Protein AF-A0A952I4T7-F1 (afdb_monomer)

Solvent-accessible surface area (backbone atoms only — not comparable to full-atom values): 3854 Å² total; per-residue (Å²): 91,66,37,75,90,21,48,81,57,85,52,71,44,74,46,67,24,40,18,26,68,71,49,75,43,78,81,47,68,73,58,67,65,69,62,46,67,80,58,72,33,24,27,45,48,75,44,73,46,72,67,30,48,50,51,12,56,80,48,75,34,43,41,33,37,34,36,37,34,34,32,44

pLDDT: mean 95.03, std 4.56, range [76.69, 98.56]

Secondary structure (DSSP, 8-state):
-EETT---S--EEEEEEEEEGGGTEEEE---HHHHHTT-SSEEEEEE--HHHHHHHHHTTTSB--EEEEEE-

Mean predicted aligned error: 3.01 Å

Foldseek 3Di:
DKADVAAPDADKDKDKWKAFPLRPRTPGGDDLCVVCVPDRTKDKDKAADPVQVVVCVVVVSRIRMIMIMIHD

Sequence (72 aa):
SKVGTGAQGVNKTTKWNHYVIGGLAPVGVSDSREMAGGAENYEVRTRQTFVNGLVSAITFGLYTPTTTTVTK

Radius of gyrat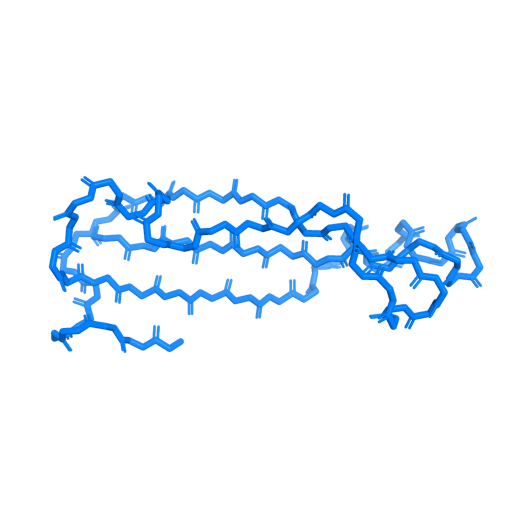ion: 13.5 Å; Cα contacts (8 Å, |Δi|>4): 159; chains: 1; bounding box: 32×18×35 Å

Structure (mmCIF, N/CA/C/O backbone):
data_AF-A0A952I4T7-F1
#
_entry.id   AF-A0A952I4T7-F1
#
loop_
_atom_site.group_PDB
_atom_site.id
_atom_site.type_symbol
_atom_site.label_atom_id
_atom_site.label_alt_id
_atom_site.label_comp_id
_atom_site.label_asym_id
_atom_site.label_entity_id
_atom_site.label_seq_id
_atom_site.pdbx_PDB_ins_code
_atom_site.Cartn_x
_atom_site.Cartn_y
_atom_site.Cartn_z
_atom_site.occupancy
_atom_site.B_iso_or_equiv
_atom_site.auth_seq_id
_atom_site.auth_comp_id
_atom_site.auth_asym_id
_atom_site.auth_atom_id
_atom_site.pdbx_PDB_model_num
ATOM 1 N N . SER A 1 1 ? -12.073 6.328 3.642 1.00 82.38 1 SER A N 1
ATOM 2 C CA . SER A 1 1 ? -13.506 6.008 3.773 1.00 82.38 1 SER A CA 1
ATOM 3 C C . SER A 1 1 ? -13.780 5.464 5.156 1.00 82.38 1 SER A C 1
ATOM 5 O O . SER A 1 1 ? -12.964 4.696 5.653 1.00 82.38 1 SER A O 1
ATOM 7 N N . LYS A 1 2 ? -14.885 5.875 5.781 1.00 88.88 2 LYS A N 1
ATOM 8 C CA . LYS A 1 2 ? -15.304 5.397 7.107 1.00 88.88 2 LYS A CA 1
ATOM 9 C C . LYS A 1 2 ? -16.296 4.238 6.952 1.00 88.88 2 LYS A C 1
ATOM 11 O O . LYS A 1 2 ? -17.109 4.274 6.031 1.00 88.88 2 LYS A O 1
ATOM 16 N N . VAL A 1 3 ? -16.209 3.241 7.827 1.00 90.06 3 VAL A N 1
ATOM 17 C CA . VAL A 1 3 ? -17.149 2.117 7.964 1.00 90.06 3 VAL A CA 1
ATOM 18 C C . VAL A 1 3 ? -17.735 2.166 9.376 1.00 90.06 3 VAL A C 1
ATOM 20 O O . VAL A 1 3 ? -17.003 2.446 10.329 1.00 90.06 3 VAL A O 1
ATOM 23 N N . GLY A 1 4 ? -19.051 1.976 9.504 1.00 89.06 4 GLY A N 1
ATOM 24 C CA . GLY A 1 4 ? -19.769 2.267 10.746 1.00 89.06 4 GLY A CA 1
ATOM 25 C C . GLY A 1 4 ? -19.664 3.753 11.100 1.00 89.06 4 GLY A C 1
ATOM 26 O O . GLY A 1 4 ? -19.743 4.619 10.224 1.00 89.06 4 GLY A O 1
ATOM 27 N N . THR A 1 5 ? -19.404 4.066 12.367 1.00 90.50 5 THR A N 1
ATOM 28 C CA . THR A 1 5 ? -19.130 5.445 12.807 1.00 90.50 5 THR A CA 1
ATOM 29 C C . THR A 1 5 ? -17.716 5.934 12.447 1.00 90.50 5 THR A C 1
ATOM 31 O O . THR A 1 5 ? -17.364 7.076 12.745 1.00 90.50 5 THR A O 1
ATOM 34 N N . GLY A 1 6 ? -16.897 5.104 11.786 1.00 82.38 6 GLY A N 1
ATOM 35 C CA . GLY A 1 6 ? -15.469 5.350 11.555 1.00 82.38 6 GLY A CA 1
ATOM 36 C C . GLY A 1 6 ? -14.598 4.926 12.741 1.00 82.38 6 GLY A C 1
ATOM 37 O O . GLY A 1 6 ? -15.123 4.522 13.771 1.00 82.38 6 GLY A O 1
ATOM 38 N N . ALA A 1 7 ? -13.271 4.992 12.584 1.00 86.38 7 ALA A N 1
ATOM 39 C CA . ALA A 1 7 ? -12.311 4.554 13.604 1.00 86.38 7 ALA A CA 1
ATOM 40 C C . ALA A 1 7 ? -12.560 5.221 14.967 1.00 86.38 7 ALA A C 1
ATOM 42 O O . ALA A 1 7 ? -12.750 6.439 15.025 1.00 86.38 7 ALA A O 1
ATOM 43 N N . GLN A 1 8 ? -12.525 4.436 16.044 1.00 83.25 8 GLN A N 1
ATOM 44 C CA . GLN A 1 8 ? -12.706 4.926 17.418 1.00 83.25 8 GLN A CA 1
ATOM 45 C C . GLN A 1 8 ? -11.475 4.684 18.305 1.00 83.25 8 GLN A C 1
ATOM 47 O O . GLN A 1 8 ? -11.328 5.314 19.351 1.00 83.25 8 GLN A O 1
ATOM 52 N N . GLY A 1 9 ? -10.572 3.807 17.881 1.00 76.69 9 GLY A N 1
ATOM 53 C CA . GLY A 1 9 ? -9.283 3.531 18.491 1.00 76.69 9 GLY A CA 1
ATOM 54 C C . GLY A 1 9 ? -8.096 4.040 17.666 1.00 76.69 9 GLY A C 1
ATOM 55 O O . GLY A 1 9 ? -8.213 4.791 16.695 1.00 76.69 9 GLY A O 1
ATOM 56 N N . VAL A 1 10 ? -6.900 3.640 18.108 1.00 83.69 10 VAL A N 1
ATOM 57 C CA . VAL A 1 10 ? -5.604 4.049 17.534 1.00 83.69 10 VAL A CA 1
ATOM 5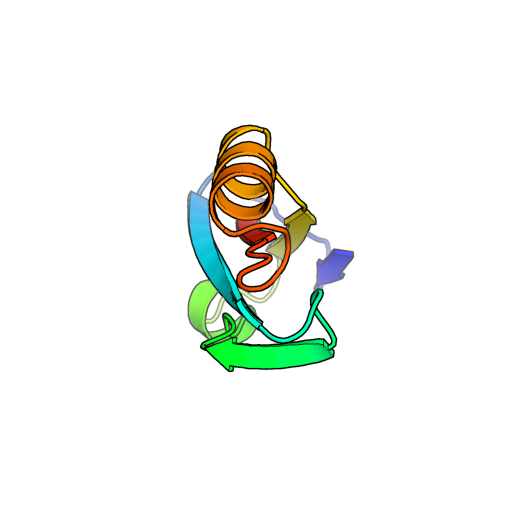8 C C . VAL A 1 10 ? -4.873 2.907 16.827 1.00 83.69 10 VAL A C 1
ATOM 60 O O . VAL A 1 10 ? -3.743 3.095 16.367 1.00 83.69 10 VAL A O 1
ATOM 63 N N . ASN A 1 11 ? -5.478 1.718 16.738 1.00 93.38 11 ASN A N 1
ATOM 64 C CA . ASN A 1 11 ? -4.808 0.552 16.171 1.00 93.38 11 ASN A CA 1
ATOM 65 C C . ASN A 1 11 ? -4.771 0.674 14.643 1.00 93.38 11 ASN A C 1
ATOM 67 O O . ASN A 1 11 ? -5.807 0.851 14.002 1.00 93.38 11 ASN A O 1
ATOM 71 N N . LYS A 1 12 ? -3.567 0.595 14.067 1.00 95.50 12 LYS A N 1
ATOM 72 C CA . LYS A 1 12 ? -3.326 0.777 12.636 1.00 95.50 12 LYS A CA 1
ATOM 73 C C . LYS A 1 12 ? -2.685 -0.459 12.035 1.00 95.50 12 LYS A C 1
ATOM 75 O O . LYS A 1 12 ? -1.578 -0.830 12.409 1.00 95.50 12 LYS A O 1
ATOM 80 N N . THR A 1 13 ? -3.333 -1.015 11.021 1.00 97.06 13 THR A N 1
ATOM 81 C CA . THR A 1 13 ? -2.753 -2.055 10.165 1.00 97.06 13 THR A CA 1
ATOM 82 C C . THR A 1 13 ? -2.511 -1.468 8.786 1.00 97.06 13 THR A C 1
ATOM 84 O O . THR A 1 13 ? -3.406 -0.854 8.211 1.00 97.06 13 THR A O 1
ATOM 87 N N . THR A 1 14 ? -1.303 -1.628 8.248 1.00 97.69 14 THR A N 1
ATOM 88 C 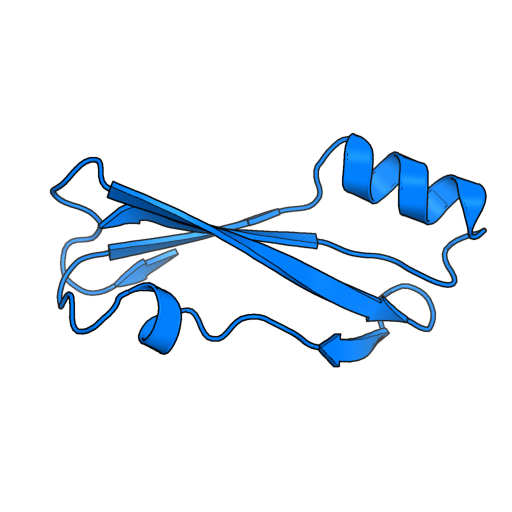CA . THR A 1 14 ? -0.924 -1.085 6.938 1.00 97.69 14 THR A CA 1
ATOM 89 C C . THR A 1 14 ? -0.406 -2.198 6.039 1.00 97.69 14 THR A C 1
ATOM 91 O O . THR A 1 14 ? 0.467 -2.956 6.451 1.00 97.69 14 THR A O 1
ATOM 94 N N . LYS A 1 15 ? -0.934 -2.289 4.817 1.00 98.38 15 LYS A N 1
ATOM 95 C CA . LYS A 1 15 ? -0.507 -3.241 3.785 1.00 98.38 15 LYS A CA 1
ATOM 96 C C . LYS A 1 15 ? -0.237 -2.503 2.470 1.00 98.38 15 LYS A C 1
ATOM 98 O O . LYS A 1 15 ? -0.838 -1.463 2.192 1.00 98.38 15 LYS A O 1
ATOM 103 N N . TRP A 1 16 ? 0.682 -3.037 1.673 1.00 98.44 16 TRP A N 1
ATOM 104 C CA . TRP A 1 16 ? 0.892 -2.589 0.297 1.00 98.44 16 TRP A CA 1
ATOM 105 C C . TRP A 1 16 ? -0.127 -3.262 -0.622 1.00 98.44 16 TRP A C 1
ATOM 107 O 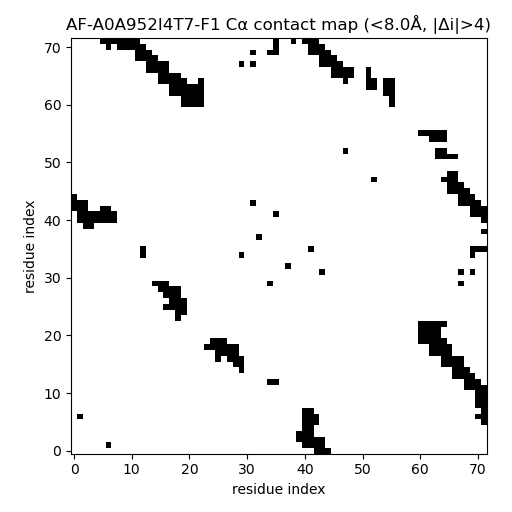O . TRP A 1 16 ? -0.531 -4.397 -0.386 1.00 98.44 16 TRP A O 1
ATOM 117 N N . ASN A 1 17 ? -0.527 -2.551 -1.670 1.00 98.38 17 ASN A N 1
ATOM 118 C CA . ASN A 1 17 ? -1.310 -3.083 -2.773 1.00 98.38 17 ASN A CA 1
ATOM 119 C C . ASN A 1 17 ? -0.444 -3.055 -4.024 1.00 98.38 17 ASN A C 1
ATOM 121 O O . ASN A 1 17 ? 0.122 -2.014 -4.367 1.00 98.38 17 ASN A O 1
ATOM 125 N N . HIS A 1 18 ? -0.374 -4.185 -4.704 1.00 98.00 18 HIS A N 1
ATOM 126 C CA . HIS A 1 18 ? 0.488 -4.422 -5.841 1.00 98.00 18 HIS A CA 1
ATOM 127 C C . HIS A 1 18 ? -0.328 -4.335 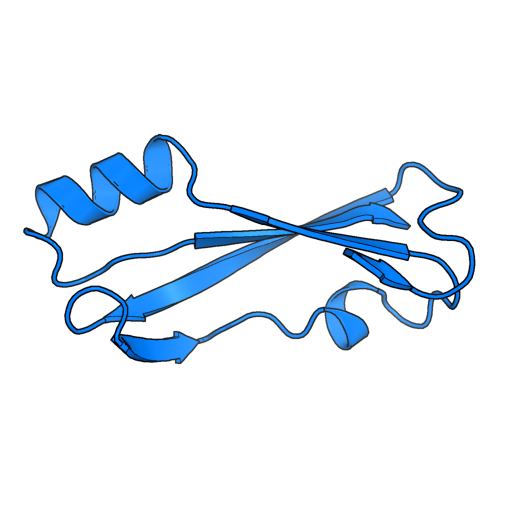-7.127 1.00 98.00 18 HIS A C 1
ATOM 129 O O . HIS A 1 18 ? -1.231 -5.142 -7.362 1.00 98.00 18 HIS A O 1
ATOM 135 N N . TYR A 1 19 ? 0.023 -3.355 -7.952 1.00 97.94 19 TYR A N 1
ATOM 136 C CA . TYR A 1 19 ? -0.531 -3.177 -9.284 1.00 97.94 19 TYR A CA 1
ATOM 137 C C . TYR A 1 19 ? 0.591 -3.162 -10.310 1.00 97.94 19 TYR A C 1
ATOM 139 O O . TYR A 1 19 ? 1.685 -2.662 -10.041 1.00 97.94 19 TYR A O 1
ATOM 147 N N . VAL A 1 20 ? 0.298 -3.701 -11.485 1.00 97.31 20 VAL A N 1
ATOM 148 C CA . VAL A 1 20 ? 1.181 -3.686 -12.649 1.00 97.31 20 VAL A CA 1
ATOM 149 C C . VAL A 1 20 ? 0.481 -3.048 -13.848 1.00 97.31 20 VAL A C 1
ATOM 151 O O . VAL A 1 20 ? -0.695 -2.683 -13.760 1.00 97.31 20 VAL A O 1
ATOM 154 N N . ILE A 1 21 ? 1.202 -2.879 -14.961 1.00 96.19 21 ILE A N 1
ATOM 155 C CA . ILE A 1 21 ? 0.689 -2.251 -16.195 1.00 96.19 21 ILE A CA 1
ATOM 156 C C . ILE A 1 21 ? 0.165 -0.842 -15.878 1.00 96.19 21 ILE A C 1
ATOM 158 O O . ILE A 1 21 ? -1.026 -0.557 -15.992 1.00 96.19 21 ILE A O 1
ATOM 162 N N . GLY A 1 22 ? 1.034 0.032 -15.360 1.00 92.19 22 GLY A N 1
ATOM 163 C CA . GLY A 1 22 ? 0.653 1.416 -15.063 1.00 92.19 22 GLY A CA 1
ATOM 164 C C . GLY A 1 22 ? -0.432 1.569 -13.990 1.00 92.19 22 GLY A C 1
ATOM 165 O O . GLY A 1 22 ? -0.998 2.647 -13.857 1.00 92.19 22 GLY A O 1
ATOM 166 N N . GLY A 1 23 ? -0.734 0.522 -13.216 1.00 94.06 23 GLY A N 1
ATOM 167 C CA . GLY A 1 23 ? -1.771 0.540 -12.175 1.00 94.06 23 GLY A CA 1
ATOM 168 C C . GLY A 1 23 ? -3.059 -0.184 -12.548 1.00 94.06 23 GLY A C 1
ATOM 169 O O . GLY A 1 23 ? -3.957 -0.264 -11.716 1.00 94.06 23 GLY A O 1
ATOM 170 N N . LEU A 1 24 ? -3.162 -0.713 -13.769 1.00 95.50 24 LEU A N 1
ATOM 171 C CA . LEU A 1 24 ? -4.407 -1.278 -14.292 1.00 95.50 24 LEU A CA 1
ATOM 172 C C . LEU A 1 24 ? -4.671 -2.711 -13.819 1.00 95.50 24 LEU A C 1
A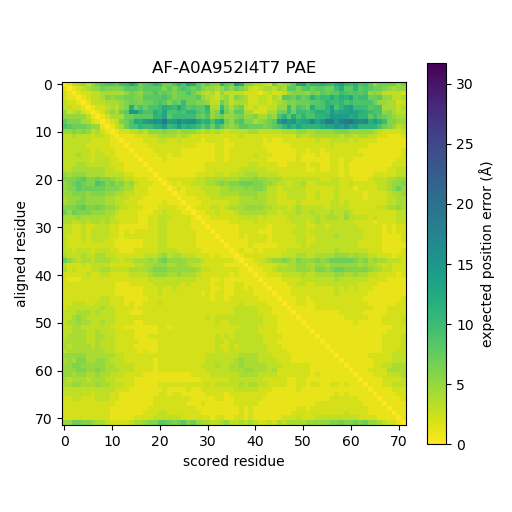TOM 174 O O . LEU A 1 24 ? -5.827 -3.093 -13.657 1.00 95.50 24 LEU A O 1
ATOM 178 N N . ALA A 1 25 ? -3.621 -3.504 -13.596 1.00 97.00 25 ALA A N 1
ATOM 179 C CA . ALA A 1 25 ? -3.756 -4.916 -13.254 1.00 97.00 25 ALA A CA 1
ATOM 180 C C . ALA A 1 25 ? -3.379 -5.169 -11.783 1.00 97.00 25 ALA A C 1
ATOM 182 O O . ALA A 1 25 ? -2.202 -5.052 -11.431 1.00 97.00 25 ALA A O 1
ATOM 183 N N . PRO A 1 26 ? -4.339 -5.520 -10.907 1.00 96.88 26 PRO A N 1
ATOM 184 C CA . PRO A 1 26 ? -4.038 -5.914 -9.536 1.00 96.88 26 PRO A CA 1
ATOM 185 C C . PRO A 1 26 ? -3.430 -7.320 -9.506 1.00 96.88 26 PRO A C 1
ATOM 187 O O . PRO A 1 26 ? -3.975 -8.250 -10.095 1.00 96.88 26 PRO A O 1
ATOM 190 N N . VAL A 1 27 ? -2.326 -7.490 -8.780 1.00 96.94 27 VAL A N 1
ATOM 191 C CA . VAL A 1 27 ? -1.665 -8.802 -8.585 1.00 96.94 27 VAL A CA 1
ATOM 192 C C . VAL A 1 27 ? -1.557 -9.207 -7.114 1.00 96.94 27 VAL A C 1
ATOM 194 O O . VAL A 1 27 ? -1.076 -10.286 -6.789 1.00 96.94 27 VAL A O 1
ATOM 197 N N . GLY A 1 28 ? -2.032 -8.349 -6.213 1.00 96.38 28 GLY A N 1
ATOM 198 C CA . GLY A 1 28 ? -2.115 -8.618 -4.784 1.00 96.38 28 GLY A CA 1
ATOM 199 C C . GLY A 1 28 ? -2.536 -7.355 -4.057 1.00 96.38 28 GLY A C 1
ATOM 200 O O . GLY A 1 28 ? -1.734 -6.445 -3.877 1.00 96.38 28 GLY A O 1
ATOM 201 N N . VAL A 1 29 ? -3.804 -7.263 -3.676 1.00 96.62 29 VAL A N 1
ATOM 202 C CA . VAL A 1 29 ? -4.355 -6.079 -3.010 1.00 96.62 29 VAL A CA 1
ATOM 203 C C . VAL A 1 29 ? -4.921 -6.470 -1.658 1.00 96.62 29 VAL A C 1
ATOM 205 O O . VAL A 1 29 ? -5.334 -7.606 -1.442 1.00 96.62 29 VAL A O 1
ATOM 208 N N . SER A 1 30 ? -4.894 -5.531 -0.727 1.00 96.69 30 SER A N 1
ATOM 209 C CA . SER A 1 30 ? -5.357 -5.767 0.630 1.00 96.69 30 SER A CA 1
ATOM 210 C C . SER A 1 30 ? -6.880 -5.881 0.720 1.00 96.69 30 SER A C 1
ATOM 212 O O . SER A 1 30 ? -7.614 -5.114 0.095 1.00 96.69 30 SER A O 1
ATOM 214 N N . ASP A 1 31 ? -7.352 -6.801 1.564 1.00 96.94 31 ASP A N 1
ATOM 215 C CA . ASP A 1 31 ? -8.737 -6.824 2.028 1.00 96.94 31 ASP A CA 1
ATOM 216 C C . ASP A 1 31 ? -8.852 -6.004 3.321 1.00 96.94 31 ASP A C 1
ATOM 218 O O . ASP A 1 31 ? -8.319 -6.358 4.376 1.00 96.94 31 ASP A O 1
ATOM 222 N N . SER A 1 32 ? -9.555 -4.875 3.238 1.00 95.12 32 SER A N 1
ATOM 223 C CA . SER A 1 32 ? -9.733 -3.977 4.382 1.00 95.12 32 SER A CA 1
ATOM 224 C C . SER A 1 32 ? -10.608 -4.562 5.496 1.00 95.12 32 SER A C 1
ATOM 226 O O . SER A 1 32 ? -10.428 -4.173 6.650 1.00 95.12 32 SER A O 1
ATOM 228 N N . ARG A 1 33 ? -11.501 -5.517 5.198 1.00 94.44 33 ARG A N 1
ATOM 229 C CA . ARG A 1 33 ? -12.318 -6.211 6.209 1.00 94.44 33 ARG A CA 1
ATOM 230 C C . ARG A 1 33 ? -11.480 -7.208 6.994 1.00 94.44 33 ARG A C 1
ATOM 232 O O . ARG A 1 33 ? -11.556 -7.236 8.220 1.00 94.44 33 ARG A O 1
ATOM 239 N N . GLU A 1 34 ? -10.636 -7.966 6.297 1.00 96.50 34 GLU A N 1
ATOM 240 C CA . GLU A 1 34 ? -9.662 -8.857 6.935 1.00 96.50 34 GLU A CA 1
ATOM 241 C C . GLU A 1 34 ? -8.710 -8.048 7.831 1.00 96.50 34 GLU A C 1
ATOM 243 O O . GLU A 1 34 ? -8.512 -8.382 8.998 1.00 96.50 34 GLU A O 1
ATOM 248 N N . MET A 1 35 ? -8.199 -6.915 7.333 1.00 95.62 35 MET A N 1
ATOM 249 C CA . MET A 1 35 ? -7.352 -6.003 8.113 1.00 95.62 35 MET A CA 1
ATOM 250 C C . MET A 1 35 ? -8.064 -5.377 9.322 1.00 95.62 35 MET A C 1
ATOM 252 O O . MET A 1 35 ? -7.409 -5.069 10.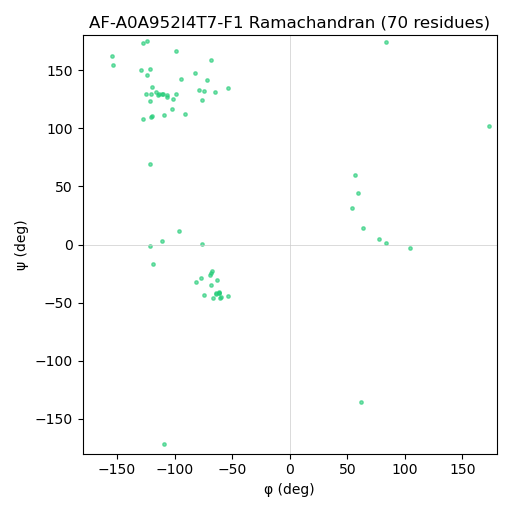319 1.00 95.62 35 MET A O 1
ATOM 256 N N . ALA A 1 36 ? -9.382 -5.166 9.255 1.00 94.50 36 ALA A N 1
ATOM 257 C CA . ALA A 1 36 ? -10.163 -4.677 10.391 1.00 94.50 36 ALA A CA 1
ATOM 258 C C . ALA A 1 36 ? -10.264 -5.731 11.509 1.00 94.50 36 ALA A C 1
ATOM 260 O O . ALA A 1 36 ? -10.375 -5.370 12.686 1.00 94.50 36 ALA A O 1
ATOM 261 N N . GLY A 1 37 ? -10.158 -7.022 11.172 1.00 93.38 37 GLY A N 1
ATOM 262 C CA . GLY A 1 37 ? -10.161 -8.120 12.138 1.00 93.38 37 GLY A CA 1
ATOM 263 C C . GLY A 1 37 ? -11.442 -8.162 12.971 1.00 93.38 37 GLY A C 1
ATOM 264 O O . GLY A 1 37 ? -11.370 -8.268 14.191 1.00 93.38 37 GLY A O 1
ATOM 265 N N . GLY A 1 38 ? -12.597 -7.988 12.321 1.00 91.69 38 GLY A N 1
ATOM 266 C CA . GLY A 1 38 ? -13.915 -8.021 12.965 1.00 91.69 38 GLY A CA 1
ATOM 267 C C . GLY A 1 38 ? -14.373 -6.710 13.615 1.00 91.69 38 GLY A C 1
ATOM 268 O O . GLY A 1 38 ? -15.462 -6.675 14.174 1.00 91.69 38 GLY A O 1
ATOM 269 N N . ALA A 1 39 ? -13.592 -5.626 13.542 1.00 92.75 39 ALA A N 1
ATOM 270 C CA . ALA A 1 39 ? -14.042 -4.323 14.030 1.00 92.75 39 ALA A CA 1
ATOM 271 C C . ALA A 1 39 ? -15.231 -3.794 13.206 1.00 92.75 39 ALA A C 1
ATOM 273 O O . ALA A 1 39 ? -15.165 -3.741 11.979 1.00 92.75 39 ALA A O 1
ATOM 274 N N . GLU A 1 40 ? -16.294 -3.353 13.883 1.00 91.88 40 GLU A N 1
ATOM 275 C CA . GLU A 1 40 ? -17.480 -2.764 13.238 1.00 91.88 40 GLU A CA 1
ATOM 276 C C . GLU A 1 40 ? -17.243 -1.317 12.776 1.00 91.88 40 GLU A C 1
ATOM 278 O O . GLU A 1 40 ? -17.821 -0.860 11.791 1.00 91.88 40 GLU A O 1
ATOM 283 N N . ASN A 1 41 ? -16.353 -0.608 13.475 1.00 93.75 41 ASN A N 1
ATOM 284 C CA . ASN A 1 41 ? -16.076 0.810 13.289 1.00 93.75 41 ASN A CA 1
ATOM 285 C C . ASN A 1 41 ? -14.602 1.006 12.923 1.00 93.75 41 ASN A C 1
ATOM 287 O O . ASN A 1 41 ? -13.719 0.785 13.749 1.00 93.75 41 ASN A O 1
ATOM 291 N N . TYR A 1 42 ? -14.321 1.390 11.677 1.00 95.44 42 TYR A N 1
ATOM 292 C CA . TYR A 1 42 ? -12.949 1.599 11.207 1.00 95.44 42 TYR A CA 1
ATOM 293 C C . TYR A 1 42 ? -12.875 2.582 10.037 1.00 95.44 42 TYR A C 1
ATOM 295 O O . TYR A 1 42 ? -13.859 2.886 9.360 1.00 95.44 42 TYR A O 1
ATOM 303 N N . GLU A 1 43 ? -11.682 3.108 9.794 1.00 96.38 43 GLU A N 1
ATOM 304 C CA . GLU A 1 43 ? -11.369 3.956 8.653 1.00 96.38 43 GLU A CA 1
ATOM 305 C C . GLU A 1 43 ? -10.338 3.278 7.755 1.00 96.38 43 GLU A C 1
ATOM 307 O O . GLU A 1 43 ? -9.29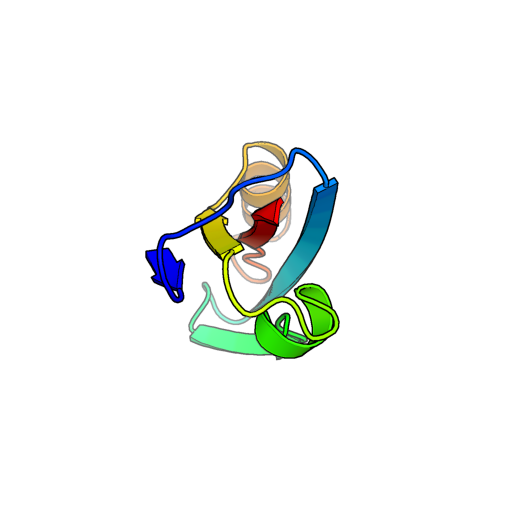0 2.827 8.212 1.00 96.38 43 GLU A O 1
ATOM 312 N N . VAL A 1 44 ? -10.621 3.260 6.455 1.00 97.19 44 VAL A N 1
ATOM 313 C CA . VAL A 1 44 ? -9.722 2.756 5.417 1.00 97.19 44 VAL A CA 1
ATOM 314 C C . VAL A 1 44 ? -9.142 3.930 4.644 1.00 97.19 44 VAL A C 1
ATOM 316 O O . VAL A 1 44 ? -9.885 4.757 4.103 1.00 97.19 44 VAL A O 1
ATOM 319 N N . ARG A 1 45 ? -7.817 3.991 4.529 1.00 97.38 45 ARG A N 1
ATOM 320 C CA . ARG A 1 45 ? -7.114 4.998 3.734 1.00 97.38 45 ARG A CA 1
ATOM 321 C C . ARG A 1 45 ? -6.143 4.338 2.771 1.00 97.38 45 ARG A C 1
ATOM 323 O O . ARG A 1 45 ? -5.091 3.865 3.185 1.00 97.38 45 ARG A O 1
ATOM 330 N N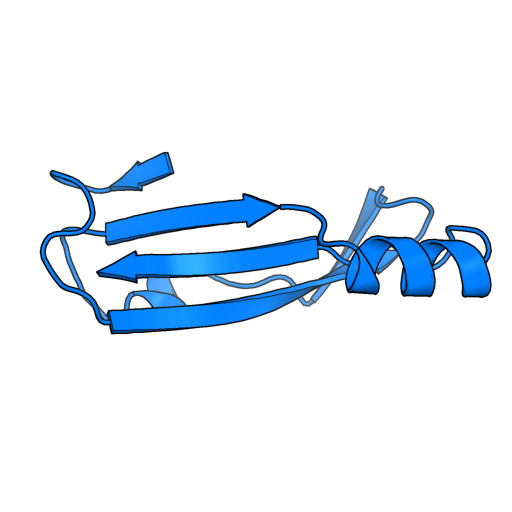 . THR A 1 46 ? -6.483 4.373 1.488 1.00 97.81 46 THR A N 1
ATOM 331 C CA . THR A 1 46 ? -5.598 3.960 0.394 1.00 97.81 46 THR A CA 1
ATOM 332 C C . THR A 1 46 ? -4.952 5.189 -0.227 1.00 97.81 46 THR A C 1
ATOM 334 O O . THR A 1 46 ? -5.642 6.162 -0.530 1.00 97.81 46 THR A O 1
ATOM 337 N N . ARG A 1 47 ? -3.628 5.183 -0.377 1.00 97.50 47 ARG A N 1
ATOM 338 C CA . ARG A 1 47 ? -2.864 6.302 -0.945 1.00 97.50 47 ARG A CA 1
ATOM 339 C C . ARG A 1 47 ? -1.563 5.826 -1.571 1.00 97.50 47 ARG A C 1
ATOM 341 O O . ARG A 1 47 ? -0.992 4.828 -1.138 1.00 97.50 47 ARG A O 1
ATOM 348 N N . GLN A 1 48 ? -1.053 6.587 -2.527 1.00 97.56 48 GLN A N 1
ATOM 349 C CA . GLN A 1 48 ? 0.340 6.471 -2.934 1.00 97.56 48 GLN A CA 1
ATOM 350 C C . GLN A 1 48 ? 1.219 7.207 -1.912 1.00 97.56 48 GLN A C 1
ATOM 352 O O . GLN A 1 48 ? 0.900 8.319 -1.491 1.00 97.56 48 GLN A O 1
ATOM 357 N N . THR A 1 49 ? 2.302 6.573 -1.471 1.00 98.12 49 THR A N 1
ATOM 358 C CA . THR A 1 49 ? 3.344 7.217 -0.655 1.00 98.12 49 THR A CA 1
ATOM 359 C C . THR A 1 49 ? 4.526 7.630 -1.528 1.00 98.12 49 THR A C 1
ATOM 361 O O . THR A 1 49 ? 4.659 7.148 -2.652 1.00 98.12 49 THR A O 1
ATOM 364 N N . PHE A 1 50 ? 5.426 8.466 -1.001 1.00 98.12 50 PHE A N 1
ATOM 365 C CA . PHE A 1 50 ? 6.680 8.788 -1.690 1.00 98.12 50 PHE A CA 1
ATOM 366 C C . PHE A 1 50 ? 7.460 7.522 -2.078 1.00 98.12 50 PHE A C 1
ATOM 368 O O . PHE A 1 50 ? 7.893 7.399 -3.216 1.00 98.12 50 PHE A O 1
ATOM 375 N N . VAL A 1 51 ? 7.561 6.540 -1.173 1.00 98.31 51 VAL A N 1
ATOM 376 C CA . VAL A 1 51 ? 8.253 5.270 -1.445 1.00 98.31 51 VAL A CA 1
ATOM 377 C C . VAL A 1 51 ? 7.554 4.486 -2.556 1.00 98.31 51 VAL A C 1
ATOM 379 O O . VAL A 1 51 ? 8.220 3.964 -3.443 1.00 98.31 51 VAL A O 1
ATOM 382 N N . ASN A 1 52 ? 6.217 4.443 -2.566 1.00 98.12 52 ASN A N 1
ATOM 383 C CA . ASN A 1 52 ? 5.489 3.814 -3.668 1.00 98.12 52 ASN A CA 1
ATOM 384 C C . ASN A 1 52 ? 5.757 4.518 -5.009 1.00 98.12 52 ASN A C 1
ATOM 386 O O . ASN A 1 52 ? 5.947 3.851 -6.023 1.00 98.12 52 ASN A O 1
ATOM 390 N N . GLY A 1 53 ? 5.785 5.854 -5.014 1.00 97.94 53 GLY A N 1
ATOM 391 C CA . GLY A 1 53 ? 6.105 6.655 -6.196 1.00 97.94 53 GLY A CA 1
ATOM 392 C C . GLY A 1 53 ? 7.536 6.438 -6.685 1.00 97.94 53 GLY A C 1
ATOM 393 O O . GLY A 1 53 ? 7.743 6.243 -7.878 1.00 97.94 53 GLY A O 1
ATOM 394 N N . LEU A 1 54 ? 8.510 6.380 -5.775 1.00 98.50 54 LEU A N 1
ATOM 395 C CA . LEU A 1 54 ? 9.902 6.077 -6.106 1.00 98.50 54 LEU A CA 1
ATOM 396 C C . LEU A 1 54 ? 10.033 4.685 -6.736 1.00 98.50 54 LEU A C 1
ATOM 398 O O . LEU A 1 54 ? 10.666 4.547 -7.777 1.00 98.50 54 LEU A O 1
ATOM 402 N N . VAL A 1 55 ? 9.388 3.671 -6.153 1.00 98.38 55 VAL A N 1
ATOM 403 C CA . VAL A 1 55 ? 9.355 2.306 -6.704 1.00 98.38 55 VAL A CA 1
ATOM 404 C C . VAL A 1 55 ? 8.701 2.277 -8.090 1.00 98.38 55 VAL A C 1
ATOM 406 O O . VAL A 1 55 ? 9.193 1.623 -9.009 1.00 98.38 55 VAL A O 1
ATOM 409 N N . SER A 1 56 ? 7.622 3.034 -8.270 1.00 98.19 56 SER A N 1
ATOM 410 C CA . SER A 1 56 ? 7.012 3.209 -9.584 1.00 98.19 56 SER A CA 1
ATOM 411 C C . SER A 1 56 ? 7.968 3.864 -10.576 1.00 98.19 56 SER A C 1
ATOM 413 O O . SER A 1 56 ? 8.027 3.435 -11.721 1.00 98.19 56 SER A O 1
ATOM 415 N N . ALA A 1 57 ? 8.733 4.875 -10.168 1.00 98.12 57 ALA A N 1
ATOM 416 C CA . ALA A 1 57 ? 9.663 5.567 -11.054 1.00 98.12 57 ALA A CA 1
ATOM 417 C C . ALA A 1 57 ? 10.824 4.660 -11.495 1.00 98.12 57 ALA A C 1
ATOM 419 O O . ALA A 1 57 ? 11.105 4.573 -12.687 1.00 98.12 57 ALA A O 1
ATOM 420 N N . ILE A 1 58 ? 11.449 3.926 -10.564 1.00 98.31 58 ILE A N 1
ATOM 421 C CA . ILE A 1 58 ? 12.565 3.014 -10.888 1.00 98.31 58 ILE A CA 1
ATOM 422 C C . ILE A 1 58 ? 12.127 1.816 -11.741 1.00 98.31 58 ILE A C 1
ATOM 424 O O . ILE A 1 58 ? 12.949 1.221 -12.429 1.00 98.31 58 ILE A O 1
ATOM 428 N N . THR A 1 59 ? 10.838 1.462 -11.709 1.00 97.81 59 THR A N 1
ATOM 429 C CA . THR A 1 59 ? 10.253 0.414 -12.562 1.00 97.81 59 THR A CA 1
ATOM 430 C C . THR A 1 59 ? 9.598 0.971 -13.827 1.00 97.81 59 THR A C 1
ATOM 432 O O . THR A 1 59 ? 8.875 0.245 -14.507 1.00 97.81 59 THR A O 1
ATOM 435 N N . PHE A 1 60 ? 9.821 2.250 -14.151 1.00 97.31 60 PHE A N 1
ATOM 436 C CA . PHE A 1 60 ? 9.234 2.935 -15.310 1.00 97.31 60 PHE A CA 1
ATOM 437 C C . PHE A 1 60 ? 7.697 2.846 -15.376 1.00 97.31 60 PHE A C 1
ATOM 439 O O . PHE A 1 60 ? 7.102 2.810 -16.450 1.00 97.31 60 PHE A O 1
ATOM 446 N N . GLY A 1 61 ? 7.037 2.786 -14.220 1.00 95.81 61 GLY A N 1
ATOM 447 C CA . GLY A 1 61 ? 5.584 2.666 -14.106 1.00 95.81 61 GLY A CA 1
ATOM 448 C C . GLY A 1 61 ? 5.044 1.260 -14.370 1.00 95.81 61 GLY A C 1
ATOM 449 O O . GLY A 1 61 ? 3.828 1.069 -14.348 1.00 95.81 61 GLY A O 1
ATOM 450 N N . LEU A 1 62 ? 5.901 0.256 -14.586 1.00 97.50 62 LEU A N 1
ATOM 451 C CA . LEU A 1 62 ? 5.444 -1.124 -14.741 1.00 97.50 62 LEU A CA 1
ATOM 452 C C . LEU A 1 62 ? 4.885 -1.684 -13.430 1.00 97.50 62 LEU A C 1
ATOM 454 O O . LEU A 1 62 ? 3.927 -2.450 -13.479 1.00 97.50 62 LEU A O 1
ATOM 458 N N . TYR A 1 63 ? 5.452 -1.288 -12.285 1.00 97.75 63 TYR A N 1
ATOM 459 C CA . TYR A 1 63 ? 4.982 -1.656 -10.951 1.00 97.75 63 TYR A CA 1
ATOM 460 C C . TYR A 1 63 ? 4.599 -0.404 -10.155 1.00 97.75 63 TYR A C 1
ATOM 462 O O . TYR A 1 63 ? 5.447 0.383 -9.747 1.00 97.75 63 TYR A O 1
ATOM 470 N N . THR A 1 64 ? 3.306 -0.225 -9.911 1.00 97.69 64 THR A N 1
ATOM 471 C CA . THR A 1 64 ? 2.702 1.013 -9.385 1.00 97.69 64 THR A CA 1
ATOM 472 C C . THR A 1 64 ? 1.971 0.746 -8.066 1.00 97.69 64 THR A C 1
ATOM 474 O O . THR A 1 64 ? 0.739 0.779 -7.994 1.00 97.69 64 THR A O 1
ATOM 477 N N . PRO A 1 65 ? 2.700 0.440 -6.980 1.00 98.25 65 PRO A N 1
ATOM 478 C CA . PRO A 1 65 ? 2.059 0.075 -5.730 1.00 98.25 65 PRO A CA 1
ATOM 479 C C . PRO A 1 65 ? 1.315 1.248 -5.081 1.00 98.25 65 PRO A C 1
ATOM 481 O O . PRO A 1 65 ? 1.630 2.421 -5.282 1.00 98.25 65 PRO A O 1
ATOM 484 N N . THR A 1 66 ? 0.365 0.921 -4.210 1.00 98.31 66 THR A N 1
ATOM 485 C CA . THR A 1 66 ? -0.219 1.863 -3.243 1.00 98.31 66 THR A CA 1
ATOM 486 C C . THR A 1 66 ? -0.154 1.273 -1.841 1.00 98.31 66 THR A C 1
ATOM 488 O O . THR A 1 66 ? 0.232 0.123 -1.653 1.00 98.31 66 THR A O 1
ATOM 491 N N . THR A 1 67 ? -0.514 2.059 -0.835 1.00 98.38 67 THR A N 1
ATOM 492 C CA . THR A 1 67 ? -0.577 1.621 0.558 1.00 98.38 67 THR A CA 1
ATOM 493 C C . THR A 1 67 ? -1.992 1.805 1.083 1.00 98.38 67 THR A C 1
ATOM 495 O O . THR A 1 67 ? -2.539 2.905 0.977 1.00 98.38 67 THR A O 1
ATOM 498 N N . THR A 1 68 ? -2.558 0.764 1.690 1.00 98.56 68 THR A N 1
ATOM 499 C CA . THR A 1 68 ? -3.813 0.835 2.444 1.00 98.56 68 THR A CA 1
ATOM 500 C C . THR A 1 68 ? -3.527 0.734 3.930 1.00 98.56 68 THR A C 1
ATOM 502 O O . THR A 1 68 ? -2.862 -0.192 4.388 1.00 98.56 68 THR A O 1
ATOM 505 N N . THR A 1 69 ? -4.064 1.679 4.691 1.00 97.75 69 THR A N 1
ATOM 506 C CA . THR A 1 69 ? -4.067 1.659 6.152 1.00 97.75 69 THR A CA 1
ATOM 507 C C . THR A 1 69 ? -5.500 1.525 6.645 1.00 97.75 69 THR A C 1
ATOM 509 O O . THR A 1 69 ? -6.358 2.316 6.253 1.00 97.75 69 THR A O 1
ATOM 512 N N . VAL A 1 70 ? -5.745 0.560 7.526 1.00 97.38 70 VAL A N 1
ATOM 513 C CA . VAL A 1 70 ? -6.968 0.459 8.325 1.00 97.38 70 VAL A CA 1
ATOM 514 C C . VAL A 1 70 ? -6.664 0.967 9.726 1.00 97.38 70 VAL A C 1
ATOM 516 O O . VAL A 1 70 ? -5.717 0.493 10.352 1.00 97.38 70 VAL A O 1
ATOM 519 N N . THR A 1 71 ? -7.441 1.942 10.193 1.00 96.44 71 THR A N 1
ATOM 520 C CA . THR A 1 71 ? -7.433 2.413 11.586 1.00 96.44 71 THR A CA 1
ATOM 521 C C . THR A 1 71 ? -8.735 1.974 12.237 1.00 96.44 71 THR A C 1
ATOM 523 O O . THR A 1 71 ? -9.787 2.217 11.651 1.00 96.44 71 THR A O 1
ATOM 526 N N . LYS A 1 72 ? -8.680 1.333 13.402 1.00 91.19 72 LYS A N 1
ATOM 527 C CA . LYS A 1 72 ? -9.859 0.908 14.165 1.00 91.19 72 LYS A CA 1
ATOM 528 C C . LYS A 1 72 ? -9.859 1.512 15.552 1.00 91.19 72 LYS A C 1
ATOM 530 O O . LYS A 1 72 ? -8.769 1.556 16.175 1.00 91.19 72 LYS A O 1
#